Protein AF-A0A3D6E074-F1 (afdb_monomer)

Secondary structure (DSSP, 8-state):
------------HHHHHHHHHSPPPP-HHHHHHHHHHHHHHHHHHHHHHHHH--HHHHHHHHHHHHHHHHHHHHHHHHHHH-S--SS-HHHHHHHHHHHHHHH--

pLDDT: mean 86.63, std 15.62, range [41.06, 98.19]

Solvent-accessible surface area (backbone atoms only — not comparable to full-atom values): 6316 Å² total; per-residue (Å²): 143,80,87,85,84,80,79,82,76,78,75,56,68,66,56,63,50,45,64,73,72,46,75,80,76,79,59,61,67,60,53,50,50,51,50,48,52,49,32,54,49,37,52,51,37,47,51,52,23,72,76,66,68,41,66,71,40,49,54,48,33,54,52,43,50,59,46,50,56,50,50,47,54,50,51,53,48,53,57,74,70,46,92,74,68,100,57,62,65,66,59,53,50,49,51,53,51,54,46,48,51,68,65,74,108

Structure (mmCIF, N/CA/C/O backbone):
data_AF-A0A3D6E074-F1
#
_entry.id   AF-A0A3D6E074-F1
#
loop_
_atom_site.group_PDB
_atom_site.id
_atom_site.type_symbol
_atom_site.label_atom_id
_atom_site.label_alt_id
_atom_site.label_comp_id
_atom_site.label_asym_id
_atom_site.label_entity_id
_atom_site.label_seq_id
_atom_site.pdbx_PDB_ins_code
_atom_site.Cartn_x
_atom_site.Cartn_y
_atom_site.Cartn_z
_atom_site.occupancy
_atom_site.B_iso_or_equiv
_atom_site.auth_seq_id
_atom_site.auth_comp_id
_atom_site.auth_asym_id
_atom_site.auth_atom_id
_atom_site.pdbx_PDB_model_num
ATOM 1 N N . MET A 1 1 ? 30.487 -47.719 5.712 1.00 48.16 1 MET A N 1
ATOM 2 C CA . MET A 1 1 ? 30.609 -46.254 5.830 1.00 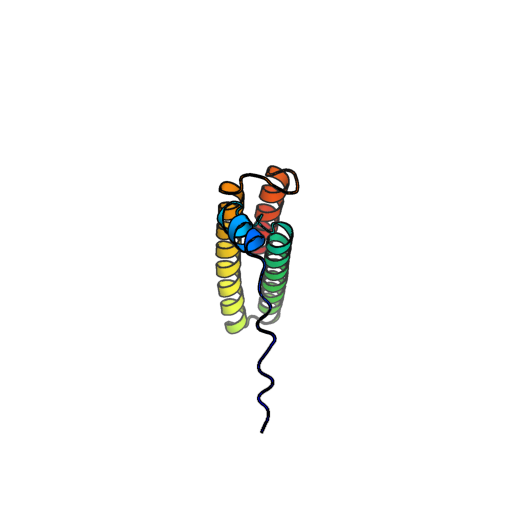48.16 1 MET A CA 1
ATOM 3 C C . MET A 1 1 ? 30.851 -45.751 4.426 1.00 48.16 1 MET A C 1
ATOM 5 O O . MET A 1 1 ? 31.966 -45.874 3.946 1.00 48.16 1 MET A O 1
ATOM 9 N N . GLU A 1 2 ? 29.794 -45.322 3.745 1.00 41.06 2 GLU A N 1
ATOM 10 C CA . GLU A 1 2 ? 29.875 -44.697 2.423 1.00 41.06 2 GLU A CA 1
ATOM 11 C C . GLU A 1 2 ? 29.073 -43.401 2.499 1.00 41.06 2 GLU A C 1
ATOM 13 O O . GLU A 1 2 ? 27.853 -43.408 2.672 1.00 41.06 2 GLU A O 1
ATOM 18 N N . ASP A 1 3 ? 29.806 -42.293 2.467 1.00 45.50 3 ASP A N 1
ATOM 19 C CA . ASP A 1 3 ? 29.292 -40.933 2.485 1.00 45.50 3 ASP A CA 1
ATOM 20 C C . ASP A 1 3 ? 28.670 -40.599 1.125 1.00 45.50 3 ASP A C 1
ATOM 22 O O . ASP A 1 3 ? 29.373 -40.347 0.148 1.00 45.50 3 ASP A O 1
ATOM 26 N N . ASN A 1 4 ? 27.338 -40.555 1.054 1.00 43.09 4 ASN A N 1
ATOM 27 C CA . ASN A 1 4 ? 26.624 -39.975 -0.083 1.00 43.09 4 ASN A CA 1
ATOM 28 C C . ASN A 1 4 ? 26.309 -38.498 0.197 1.00 43.09 4 ASN A C 1
ATOM 30 O O . ASN A 1 4 ? 25.170 -38.122 0.470 1.00 43.09 4 ASN A O 1
ATOM 34 N N . GLN A 1 5 ? 27.339 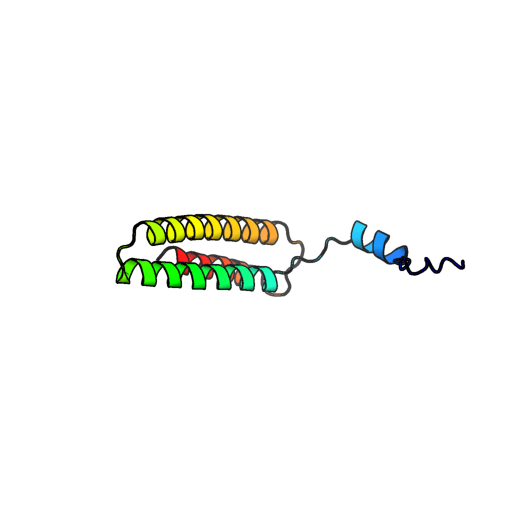-37.651 0.157 1.00 53.62 5 GLN A N 1
ATOM 35 C CA . GLN A 1 5 ? 27.165 -36.206 0.014 1.00 53.62 5 GLN A CA 1
ATOM 36 C C . GLN A 1 5 ? 27.326 -35.830 -1.458 1.00 53.62 5 GLN A C 1
ATOM 38 O O . GLN A 1 5 ? 28.414 -35.479 -1.911 1.00 53.62 5 GLN A O 1
ATOM 43 N N . SER A 1 6 ? 26.238 -35.879 -2.227 1.00 48.38 6 SER A N 1
ATOM 44 C CA . SER A 1 6 ? 26.201 -35.184 -3.513 1.00 48.38 6 SER A CA 1
ATOM 45 C C . SER A 1 6 ? 24.780 -34.854 -3.949 1.00 48.38 6 SER A C 1
ATOM 47 O O . SER A 1 6 ? 24.108 -35.675 -4.551 1.00 48.38 6 SER A O 1
ATOM 49 N N . THR A 1 7 ? 24.351 -33.622 -3.667 1.00 44.25 7 THR A N 1
ATOM 50 C CA . THR A 1 7 ? 23.513 -32.810 -4.571 1.00 44.25 7 THR A CA 1
ATOM 51 C C . THR A 1 7 ? 23.554 -31.346 -4.120 1.00 44.25 7 THR A C 1
ATOM 53 O O . THR A 1 7 ? 22.533 -30.715 -3.857 1.00 44.25 7 THR A O 1
ATOM 56 N N . ALA A 1 8 ? 24.751 -30.758 -4.040 1.00 47.06 8 ALA A N 1
ATOM 57 C CA . ALA A 1 8 ? 24.864 -29.308 -4.177 1.00 47.06 8 ALA A CA 1
ATOM 58 C C . ALA A 1 8 ? 24.710 -29.003 -5.672 1.00 47.06 8 ALA A C 1
ATOM 60 O O . ALA A 1 8 ? 25.678 -29.010 -6.429 1.00 47.06 8 ALA A O 1
ATOM 61 N N . ALA A 1 9 ? 23.455 -28.859 -6.105 1.00 53.81 9 ALA A N 1
ATOM 62 C CA . ALA A 1 9 ? 23.080 -28.608 -7.488 1.00 53.81 9 ALA A CA 1
ATOM 63 C C . ALA A 1 9 ? 23.914 -27.451 -8.063 1.00 53.81 9 ALA A C 1
ATOM 65 O O . ALA A 1 9 ? 23.819 -26.298 -7.632 1.00 53.81 9 ALA A O 1
ATOM 66 N N . ASN A 1 10 ? 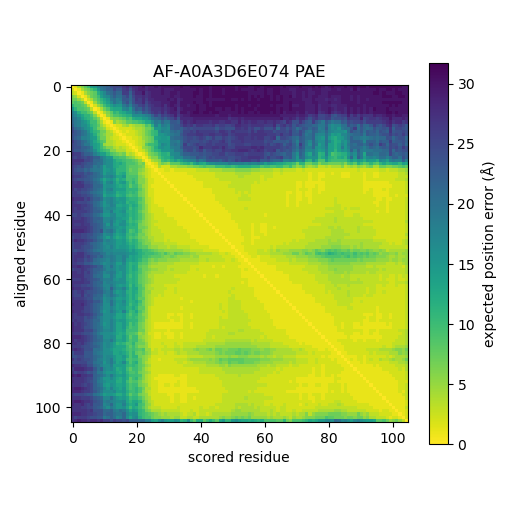24.763 -27.793 -9.028 1.00 60.81 10 ASN A N 1
ATOM 67 C CA . ASN A 1 10 ? 25.666 -26.888 -9.713 1.00 60.81 10 ASN A CA 1
ATOM 68 C C . ASN A 1 10 ? 24.832 -25.897 -10.543 1.00 60.81 10 ASN A C 1
ATOM 70 O O . ASN A 1 10 ? 24.452 -26.186 -11.677 1.00 60.81 10 ASN A O 1
ATOM 74 N N . LYS A 1 11 ? 24.460 -24.752 -9.951 1.00 62.41 11 LYS A N 1
ATOM 75 C CA . LYS A 1 11 ? 23.740 -23.691 -10.669 1.00 62.41 11 LYS A CA 1
ATOM 76 C C . LYS A 1 11 ? 24.606 -23.255 -11.863 1.00 62.41 11 LYS A C 1
ATOM 78 O O . LYS A 1 11 ? 25.735 -22.816 -11.634 1.00 62.41 11 LYS A O 1
ATOM 83 N N . PRO A 1 12 ? 24.112 -23.360 -13.109 1.00 79.56 12 PRO A N 1
ATOM 84 C CA . PRO A 1 12 ? 24.926 -23.144 -14.300 1.00 79.56 12 PRO A CA 1
ATOM 85 C C . PRO A 1 12 ? 25.511 -21.728 -14.313 1.00 79.56 12 PRO A C 1
ATOM 87 O O . PRO A 1 12 ? 24.818 -20.758 -14.006 1.00 79.56 12 PRO A O 1
ATOM 90 N N . ILE A 1 13 ? 26.790 -21.611 -14.686 1.00 78.88 13 ILE A N 1
ATOM 91 C CA . ILE A 1 13 ? 27.581 -20.364 -14.665 1.00 78.88 13 ILE A CA 1
ATOM 92 C C . ILE A 1 13 ? 26.863 -19.218 -15.395 1.00 78.88 13 ILE A C 1
ATOM 94 O O . ILE A 1 13 ? 26.872 -18.080 -14.927 1.00 78.88 13 ILE A O 1
ATOM 98 N N . PHE A 1 14 ? 26.167 -19.534 -16.490 1.00 78.06 14 PHE A N 1
ATOM 99 C CA . PHE A 1 14 ? 25.389 -18.573 -17.270 1.00 78.06 14 PHE A CA 1
ATOM 100 C C . PHE A 1 14 ? 24.293 -17.877 -16.448 1.00 78.06 14 PHE A C 1
ATOM 102 O O . PHE A 1 14 ? 24.094 -16.677 -16.592 1.00 78.06 14 PHE A O 1
ATOM 109 N N . ARG A 1 15 ? 23.632 -18.590 -15.525 1.00 72.19 15 ARG A N 1
ATOM 110 C CA . ARG A 1 15 ? 22.588 -18.019 -14.662 1.00 72.19 15 ARG A CA 1
ATOM 111 C C . ARG A 1 15 ? 23.154 -16.993 -13.681 1.00 72.19 15 ARG A C 1
ATOM 113 O O . ARG A 1 15 ? 22.563 -15.939 -13.510 1.00 72.19 15 ARG A O 1
ATOM 120 N N . ARG A 1 16 ? 24.330 -17.260 -13.102 1.00 74.31 16 ARG A N 1
ATOM 121 C CA . ARG A 1 16 ? 25.022 -16.313 -12.205 1.00 74.31 16 ARG A CA 1
ATOM 122 C C . ARG A 1 16 ? 25.503 -15.062 -12.938 1.00 74.31 16 ARG A C 1
ATOM 124 O O . ARG A 1 16 ? 25.587 -13.996 -12.339 1.00 74.31 16 ARG A O 1
ATOM 131 N N . LEU A 1 17 ? 25.861 -15.202 -14.216 1.00 75.56 17 LEU A N 1
ATOM 132 C CA . LEU A 1 17 ? 26.237 -14.070 -15.058 1.00 75.56 17 LEU A CA 1
ATOM 133 C C . LEU A 1 17 ? 25.000 -13.259 -15.470 1.00 75.56 17 LEU A C 1
ATOM 135 O O . LEU A 1 17 ? 25.031 -12.040 -15.381 1.00 75.56 17 LEU A O 1
ATOM 139 N N . TYR A 1 18 ? 23.902 -13.929 -15.829 1.00 71.56 18 TYR A N 1
ATOM 140 C CA . TYR A 1 18 ? 22.624 -13.297 -16.161 1.00 71.56 18 TYR A CA 1
ATOM 141 C C . TYR A 1 18 ? 22.031 -12.528 -14.972 1.00 71.56 18 TYR A C 1
ATOM 143 O O . TYR A 1 18 ? 21.738 -11.349 -15.113 1.00 71.56 18 TYR A O 1
ATOM 151 N N . GLU A 1 19 ? 21.959 -13.139 -13.783 1.00 67.31 19 GLU A N 1
ATOM 152 C CA . GLU A 1 19 ? 21.477 -12.501 -12.540 1.00 67.31 19 GLU A CA 1
ATOM 153 C C . GLU A 1 19 ? 22.351 -11.309 -12.096 1.00 67.31 19 GLU A C 1
ATOM 155 O O . GLU A 1 19 ? 21.901 -10.465 -11.328 1.00 67.31 19 GLU A O 1
ATOM 160 N N . ARG A 1 20 ? 23.601 -11.215 -12.574 1.00 68.12 20 ARG A N 1
ATOM 161 C CA . ARG A 1 20 ? 24.500 -10.085 -12.284 1.00 68.12 20 ARG A CA 1
ATOM 162 C C . ARG A 1 20 ? 24.409 -8.949 -13.307 1.00 68.12 20 ARG A C 1
ATOM 164 O O . ARG A 1 20 ? 24.901 -7.859 -13.035 1.00 68.12 20 ARG A O 1
ATOM 171 N N . VAL A 1 21 ? 23.831 -9.208 -14.478 1.00 67.19 21 VAL A N 1
ATOM 172 C CA . VAL A 1 21 ? 23.761 -8.253 -15.596 1.00 67.19 21 VAL A CA 1
ATOM 173 C C . VAL A 1 21 ? 22.332 -7.756 -15.824 1.00 67.19 21 VAL A C 1
ATOM 175 O O . VAL A 1 21 ? 22.151 -6.599 -16.189 1.00 67.19 21 VAL A O 1
ATOM 178 N N . PHE A 1 22 ? 21.323 -8.587 -15.562 1.00 61.66 22 PHE A N 1
ATOM 179 C CA . PHE A 1 22 ? 19.914 -8.215 -15.625 1.00 61.66 22 PHE A CA 1
ATOM 180 C C . PHE A 1 22 ? 19.337 -8.148 -14.208 1.00 61.66 22 PHE A C 1
ATOM 182 O O . PHE A 1 22 ? 19.282 -9.181 -13.536 1.00 61.66 22 PHE A O 1
ATOM 189 N N . PRO A 1 23 ? 18.906 -6.961 -13.743 1.00 58.84 23 PRO A N 1
ATOM 190 C CA . PRO A 1 23 ? 18.165 -6.838 -12.495 1.00 58.84 23 PRO A CA 1
ATOM 191 C C . PRO A 1 23 ? 16.937 -7.750 -12.529 1.00 58.84 23 PRO A C 1
ATOM 193 O O . PRO A 1 23 ? 16.294 -7.889 -13.573 1.00 58.84 23 PRO A O 1
ATOM 196 N N . THR A 1 24 ? 16.589 -8.364 -11.398 1.00 62.78 24 THR A N 1
ATOM 197 C CA . THR A 1 24 ? 15.306 -9.060 -11.267 1.00 62.78 24 THR A CA 1
ATOM 198 C C . THR A 1 24 ? 14.194 -8.054 -11.555 1.00 62.78 24 THR A C 1
ATOM 200 O O . THR A 1 24 ? 14.126 -7.014 -10.903 1.00 62.78 24 THR A O 1
ATOM 203 N N . VAL A 1 25 ? 13.352 -8.336 -12.552 1.00 72.56 25 VAL A N 1
ATOM 204 C CA . VAL A 1 25 ? 12.185 -7.499 -12.857 1.00 72.56 25 VAL A CA 1
ATOM 205 C C . VAL A 1 25 ? 11.327 -7.421 -11.597 1.00 72.56 25 VAL A C 1
ATOM 207 O O . VAL A 1 25 ? 11.017 -8.459 -11.011 1.00 72.56 25 VAL A O 1
ATOM 210 N N . ALA A 1 26 ? 10.994 -6.205 -11.164 1.00 84.75 26 ALA A N 1
ATOM 211 C CA . ALA A 1 26 ? 10.169 -5.998 -9.984 1.00 84.75 26 ALA A CA 1
ATOM 212 C C . ALA A 1 26 ? 8.815 -6.705 -10.141 1.00 84.75 26 ALA A C 1
ATOM 214 O O . ALA A 1 26 ? 8.156 -6.587 -11.179 1.00 84.75 26 ALA A O 1
ATOM 215 N N . ASP A 1 27 ? 8.402 -7.435 -9.105 1.00 92.50 27 ASP A N 1
ATOM 216 C CA . ASP A 1 27 ? 7.112 -8.120 -9.071 1.00 92.50 27 ASP A CA 1
ATOM 217 C C . ASP A 1 27 ? 6.008 -7.158 -8.622 1.00 92.50 27 ASP A C 1
ATOM 219 O O . ASP A 1 27 ? 5.536 -7.188 -7.486 1.00 92.50 27 ASP A O 1
ATOM 223 N N . PHE A 1 28 ? 5.602 -6.274 -9.533 1.00 94.62 28 PHE A N 1
ATOM 224 C CA . PHE A 1 28 ? 4.567 -5.280 -9.253 1.00 94.62 28 PHE A CA 1
ATOM 225 C C . PHE A 1 28 ? 3.230 -5.902 -8.843 1.00 94.62 28 PHE A C 1
ATOM 227 O O . PHE A 1 28 ? 2.529 -5.334 -8.011 1.00 94.62 28 PHE A O 1
ATOM 234 N N . PHE A 1 29 ? 2.865 -7.065 -9.389 1.00 95.75 29 PHE A N 1
ATOM 235 C CA . PHE A 1 29 ? 1.611 -7.723 -9.023 1.00 95.75 29 PHE A CA 1
ATOM 236 C C . PHE A 1 29 ? 1.678 -8.319 -7.619 1.00 95.75 29 PHE A C 1
ATOM 238 O O . PHE A 1 29 ? 0.720 -8.171 -6.863 1.00 95.75 29 PHE A O 1
ATOM 245 N N . GLY A 1 30 ? 2.809 -8.926 -7.247 1.00 95.88 30 GLY A N 1
ATOM 246 C CA . GLY A 1 30 ? 3.059 -9.361 -5.875 1.00 95.88 30 GLY A CA 1
ATOM 247 C C . GLY A 1 30 ? 3.010 -8.196 -4.885 1.00 95.88 30 GLY A C 1
ATOM 248 O O . GLY A 1 30 ? 2.309 -8.276 -3.880 1.00 95.88 30 GLY A O 1
ATOM 249 N N . MET A 1 31 ? 3.661 -7.077 -5.213 1.00 96.06 31 MET A N 1
ATOM 250 C CA . MET A 1 31 ? 3.658 -5.863 -4.386 1.00 96.06 31 MET A CA 1
ATOM 251 C C . MET A 1 31 ? 2.250 -5.272 -4.206 1.00 96.06 31 MET A C 1
ATOM 253 O O . MET A 1 31 ? 1.872 -4.889 -3.099 1.00 96.06 31 MET A O 1
ATOM 257 N N . LEU A 1 32 ? 1.451 -5.218 -5.278 1.00 96.94 32 LEU A N 1
ATOM 258 C CA . LEU A 1 32 ? 0.059 -4.760 -5.218 1.00 96.94 32 LEU A CA 1
ATOM 259 C C . LEU A 1 32 ? -0.826 -5.722 -4.414 1.00 96.94 32 LEU A C 1
ATOM 261 O O . LEU A 1 32 ? -1.703 -5.272 -3.676 1.00 96.94 32 LEU A O 1
ATOM 265 N N . ALA A 1 33 ? -0.601 -7.033 -4.522 1.00 97.75 33 ALA A N 1
ATOM 266 C CA . ALA A 1 33 ? -1.323 -8.032 -3.737 1.00 97.75 33 ALA A CA 1
ATOM 267 C C . ALA A 1 33 ? -1.000 -7.926 -2.236 1.00 97.75 33 ALA A C 1
ATOM 269 O O . ALA A 1 33 ? -1.905 -8.020 -1.402 1.00 97.75 33 ALA A O 1
ATOM 270 N N . GLU A 1 34 ? 0.264 -7.678 -1.887 1.00 97.31 34 GLU A N 1
ATOM 271 C CA . GLU A 1 34 ? 0.688 -7.436 -0.506 1.00 97.31 34 GLU A CA 1
ATOM 272 C C . GLU A 1 34 ? 0.041 -6.165 0.059 1.00 97.31 34 GLU A C 1
ATOM 274 O O . GLU A 1 34 ? -0.600 -6.222 1.110 1.00 97.31 34 GLU A O 1
ATOM 279 N N . GLN A 1 35 ? 0.104 -5.048 -0.676 1.00 96.94 35 GLN A N 1
ATOM 280 C CA . GLN A 1 35 ? -0.528 -3.790 -0.265 1.00 96.94 35 GLN A CA 1
ATOM 281 C C . GLN A 1 35 ? -2.056 -3.932 -0.139 1.00 96.94 35 GLN A C 1
ATOM 283 O O . GLN A 1 35 ? -2.643 -3.417 0.808 1.00 96.94 35 GLN A O 1
ATOM 288 N N . SER A 1 36 ? -2.703 -4.689 -1.033 1.00 97.25 36 SER A N 1
ATOM 289 C CA . SER A 1 36 ? -4.145 -4.980 -0.951 1.00 97.25 36 SER A CA 1
ATOM 290 C C . SER A 1 36 ? -4.504 -5.791 0.294 1.00 97.25 36 SER A C 1
ATOM 292 O O . SER A 1 36 ? -5.520 -5.534 0.937 1.00 97.25 36 SER A O 1
ATOM 294 N N . THR A 1 37 ? -3.665 -6.768 0.648 1.00 97.25 37 THR A N 1
ATOM 295 C CA . THR A 1 37 ? -3.852 -7.587 1.853 1.00 97.25 37 THR A CA 1
ATOM 296 C C . THR A 1 37 ? -3.711 -6.736 3.110 1.00 97.25 37 THR A C 1
ATOM 298 O O . THR A 1 37 ? -4.524 -6.856 4.024 1.00 97.25 37 THR A O 1
ATOM 301 N N . ASN A 1 38 ? -2.715 -5.848 3.143 1.00 95.94 38 ASN A N 1
ATOM 302 C CA . ASN A 1 38 ? -2.537 -4.918 4.250 1.00 95.94 38 ASN A CA 1
ATOM 303 C C . ASN A 1 38 ? -3.717 -3.944 4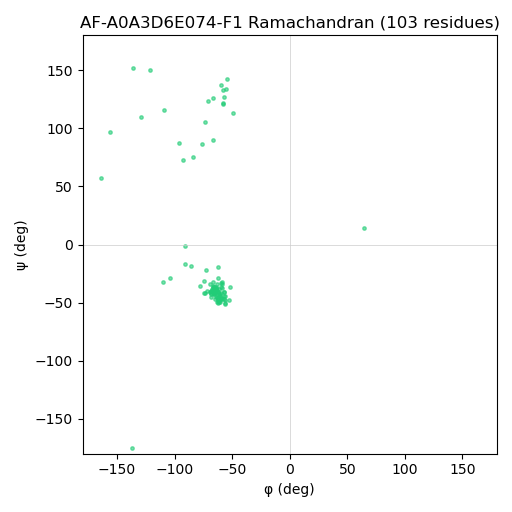.367 1.00 95.94 38 ASN A C 1
ATOM 305 O O . ASN A 1 38 ? -4.256 -3.813 5.457 1.00 95.94 38 ASN A O 1
ATOM 309 N N . ALA A 1 39 ? -4.190 -3.358 3.262 1.00 95.44 39 ALA A N 1
ATOM 310 C CA . ALA A 1 39 ? -5.365 -2.487 3.278 1.00 95.44 39 ALA A CA 1
ATOM 311 C C . ALA A 1 39 ? -6.606 -3.197 3.851 1.00 95.44 39 ALA A C 1
ATOM 313 O O . ALA A 1 39 ? -7.291 -2.648 4.711 1.00 95.44 39 ALA A O 1
ATOM 314 N N . ALA A 1 40 ? -6.859 -4.445 3.439 1.00 96.31 40 ALA A N 1
ATOM 315 C CA . ALA A 1 40 ? -7.973 -5.235 3.959 1.00 96.31 40 ALA A CA 1
ATOM 316 C C . ALA A 1 40 ? -7.864 -5.504 5.472 1.00 96.31 40 ALA A C 1
ATOM 318 O O . ALA A 1 40 ? -8.872 -5.424 6.178 1.00 96.31 40 ALA A O 1
ATOM 319 N N . GLU A 1 41 ? -6.664 -5.801 5.979 1.00 95.50 41 GLU A N 1
ATOM 320 C CA . GLU A 1 41 ? -6.442 -6.012 7.415 1.00 95.50 41 GLU A CA 1
ATOM 321 C C . GLU A 1 41 ? -6.602 -4.711 8.212 1.00 95.50 41 GLU A C 1
ATOM 323 O O . GLU A 1 41 ? -7.292 -4.716 9.234 1.00 95.50 41 GLU A O 1
ATOM 328 N N . THR A 1 42 ? -6.080 -3.585 7.715 1.00 93.75 42 THR A N 1
ATOM 329 C CA . THR A 1 42 ? -6.254 -2.281 8.365 1.00 93.75 42 THR A CA 1
ATOM 330 C C . THR A 1 42 ? -7.732 -1.916 8.478 1.00 93.75 42 THR A C 1
ATOM 332 O O . THR A 1 42 ? -8.198 -1.554 9.560 1.00 93.75 42 THR A O 1
ATOM 335 N N . THR A 1 43 ? -8.512 -2.082 7.401 1.00 93.94 43 THR A N 1
ATOM 336 C CA . THR A 1 43 ? -9.963 -1.842 7.435 1.00 93.94 43 THR A CA 1
ATOM 337 C C . THR A 1 43 ? -10.671 -2.804 8.393 1.00 93.94 43 THR A C 1
ATOM 339 O O . THR A 1 43 ? -11.565 -2.386 9.130 1.00 93.94 43 THR A O 1
ATOM 342 N N . ARG A 1 44 ? -10.267 -4.082 8.447 1.00 95.62 44 ARG A N 1
ATOM 343 C CA . ARG A 1 44 ? -10.822 -5.058 9.401 1.00 95.62 44 ARG A CA 1
ATOM 344 C C . ARG A 1 44 ? -10.581 -4.627 10.851 1.00 95.62 44 ARG A C 1
ATOM 346 O O . ARG A 1 44 ? -11.501 -4.695 11.664 1.00 95.62 44 ARG A O 1
ATOM 353 N N . LEU A 1 45 ? -9.370 -4.171 11.170 1.00 95.12 45 LEU A N 1
ATOM 354 C CA . LEU A 1 45 ? -9.016 -3.658 12.496 1.00 95.12 45 LEU A CA 1
ATOM 355 C C . LEU A 1 45 ? -9.761 -2.367 12.834 1.00 95.12 45 LEU A C 1
ATOM 357 O O . LEU A 1 45 ? -10.151 -2.176 13.983 1.00 95.12 45 LEU A O 1
ATOM 361 N N . LEU A 1 46 ? -9.985 -1.498 11.848 1.00 93.75 46 LEU A N 1
ATOM 362 C CA . LEU A 1 46 ? -10.760 -0.277 12.039 1.00 93.75 46 LEU A CA 1
ATOM 363 C C . LEU A 1 46 ? -12.211 -0.596 12.418 1.00 93.75 46 LEU A C 1
ATOM 365 O O . LEU A 1 46 ? -12.729 -0.019 13.373 1.00 93.75 46 LEU A O 1
ATOM 369 N N . VAL A 1 47 ? -12.843 -1.552 11.730 1.00 95.00 47 VAL A N 1
ATOM 370 C CA . VAL A 1 47 ? -14.191 -2.033 12.079 1.00 95.00 47 VAL A CA 1
ATOM 371 C C . VAL A 1 47 ? -14.206 -2.626 13.488 1.00 95.00 47 VAL A C 1
ATOM 373 O O . VAL A 1 47 ? -15.037 -2.238 14.305 1.00 95.00 47 VAL A O 1
ATOM 376 N N . GLU A 1 48 ? -13.246 -3.496 13.812 1.00 96.12 48 GLU A N 1
ATOM 377 C CA . GLU A 1 48 ? -13.112 -4.089 15.150 1.00 96.12 48 GLU A CA 1
ATOM 378 C C . GLU A 1 48 ? -12.962 -3.009 16.238 1.00 96.12 48 GLU A C 1
ATOM 380 O O . GLU A 1 48 ? -13.580 -3.090 17.302 1.00 96.12 48 GLU A O 1
ATOM 385 N N . PHE A 1 49 ? -12.189 -1.954 15.968 1.00 95.12 49 PHE A N 1
ATOM 386 C CA . PHE A 1 49 ? -12.043 -0.824 16.880 1.00 95.12 49 PHE A CA 1
ATOM 387 C C . PHE A 1 49 ? -13.350 -0.039 17.038 1.00 95.12 49 PHE A C 1
ATOM 389 O O . PHE A 1 49 ? -13.712 0.307 18.161 1.00 95.12 49 PHE A O 1
ATOM 396 N N . MET A 1 50 ? -14.079 0.216 1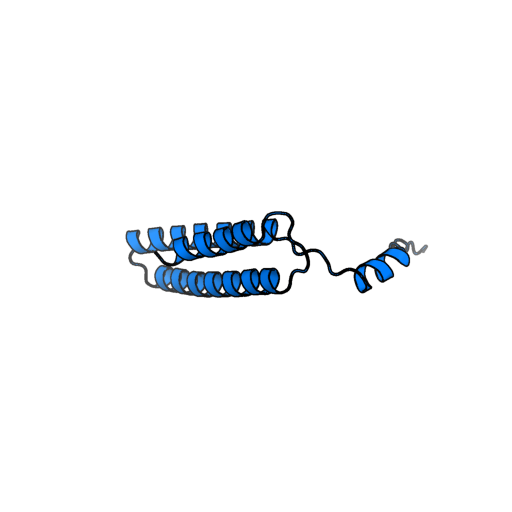5.949 1.00 94.00 50 MET A N 1
ATOM 397 C CA . MET A 1 50 ? -15.371 0.911 15.990 1.00 94.00 50 MET A CA 1
ATOM 398 C C . MET A 1 50 ? -16.437 0.128 16.771 1.00 94.00 50 MET A C 1
ATOM 400 O O . MET A 1 50 ? -17.274 0.737 17.435 1.00 94.00 50 MET A O 1
ATOM 404 N N . GLU A 1 51 ? -16.403 -1.204 16.718 1.00 96.56 51 GLU A N 1
ATOM 405 C CA . GLU A 1 51 ? -17.344 -2.074 17.432 1.00 96.56 51 GLU A CA 1
ATOM 406 C C . GLU A 1 51 ? -17.013 -2.223 18.924 1.00 96.56 51 GLU A C 1
ATOM 408 O O . GLU A 1 51 ? -17.919 -2.320 19.754 1.00 96.56 51 GLU A O 1
ATOM 413 N N . THR A 1 52 ? -15.725 -2.256 19.278 1.00 96.06 52 THR A N 1
ATOM 414 C CA . THR A 1 52 ? -15.272 -2.591 20.641 1.00 96.06 52 THR A CA 1
ATOM 415 C C . THR A 1 52 ? -14.826 -1.386 21.466 1.00 96.06 52 THR A C 1
ATOM 417 O O . THR A 1 52 ? -14.908 -1.419 22.694 1.00 96.06 52 THR A O 1
ATOM 420 N N . GLY A 1 53 ? -14.321 -0.334 20.818 1.00 93.44 53 GLY A N 1
ATOM 421 C CA . GLY A 1 53 ? -13.637 0.784 21.467 1.00 93.44 53 GLY A CA 1
ATOM 422 C C . GLY A 1 53 ? -12.319 0.404 22.155 1.00 93.44 53 GLY A C 1
ATOM 423 O O . GLY A 1 53 ? -11.811 1.186 22.960 1.00 93.44 53 GLY A O 1
ATOM 424 N N . ASP A 1 54 ? -11.762 -0.783 21.886 1.00 96.12 54 ASP A N 1
ATOM 425 C CA . ASP A 1 54 ? -10.567 -1.275 22.572 1.00 96.12 54 ASP A CA 1
ATOM 426 C C . ASP A 1 54 ? -9.306 -0.500 22.148 1.00 96.12 54 ASP A C 1
ATOM 428 O O . ASP A 1 54 ? -8.915 -0.443 20.978 1.00 96.12 54 ASP A O 1
ATOM 432 N N . VAL A 1 55 ? -8.619 0.069 23.138 1.00 94.19 55 VAL A N 1
ATOM 433 C CA . VAL A 1 55 ? -7.362 0.804 22.963 1.00 94.19 55 VAL A CA 1
ATOM 434 C C . VAL A 1 55 ? -6.268 -0.080 22.356 1.00 94.19 55 VAL A C 1
ATOM 436 O O . VAL A 1 55 ? -5.449 0.413 21.580 1.00 94.19 55 VAL A O 1
ATOM 439 N N . ALA A 1 56 ? -6.24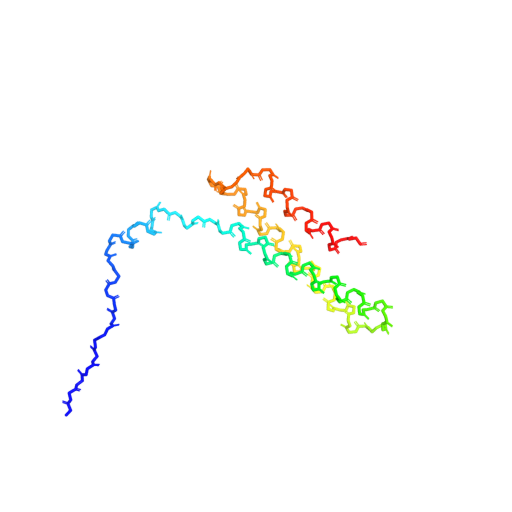8 -1.379 22.662 1.00 95.44 56 ALA A N 1
ATOM 440 C CA . ALA A 1 56 ? -5.286 -2.304 22.071 1.00 95.44 56 ALA A CA 1
ATOM 441 C C . ALA A 1 56 ? -5.504 -2.458 20.555 1.00 95.44 56 ALA A C 1
ATOM 443 O O . ALA A 1 56 ? -4.535 -2.519 19.796 1.00 95.44 56 ALA A O 1
ATOM 444 N N . VAL A 1 57 ? -6.760 -2.452 20.096 1.00 94.31 57 VAL A N 1
ATOM 445 C CA . VAL A 1 57 ? -7.092 -2.496 18.664 1.00 94.31 57 VAL A CA 1
ATOM 446 C C . VAL A 1 57 ? -6.702 -1.179 17.989 1.00 94.31 57 VAL A C 1
ATOM 448 O O . VAL A 1 57 ? -6.076 -1.208 16.934 1.00 94.31 57 VAL A O 1
ATOM 451 N N . SER A 1 58 ? -6.929 -0.031 18.636 1.00 92.62 58 SER A N 1
ATOM 452 C CA . SER A 1 58 ? -6.467 1.275 18.131 1.00 92.62 58 SER A CA 1
ATOM 453 C C . SER A 1 58 ? -4.949 1.329 17.904 1.00 92.62 58 SER A C 1
ATOM 455 O O . SER A 1 58 ? -4.484 1.853 16.890 1.00 92.62 58 SER A O 1
ATOM 457 N N . GLN A 1 59 ? -4.157 0.750 18.811 1.00 95.00 59 GLN A N 1
ATOM 458 C CA . GLN A 1 59 ? -2.701 0.676 18.642 1.00 95.00 59 GLN A CA 1
ATOM 459 C C . GLN A 1 59 ? -2.299 -0.180 17.437 1.00 95.00 59 GLN A C 1
ATOM 461 O O . GLN A 1 59 ? -1.342 0.163 16.743 1.00 95.00 59 GLN A O 1
ATOM 466 N N . ARG A 1 60 ? -3.037 -1.266 17.169 1.00 95.06 60 ARG A N 1
ATOM 467 C CA . ARG A 1 60 ? -2.821 -2.119 15.991 1.00 95.06 60 ARG A CA 1
ATOM 468 C C . ARG A 1 60 ? -3.177 -1.390 14.700 1.00 95.06 60 ARG A C 1
ATOM 470 O O . ARG A 1 60 ? -2.358 -1.400 13.794 1.00 95.06 60 ARG A O 1
ATOM 477 N N . VAL A 1 61 ? -4.314 -0.687 14.653 1.00 93.75 61 VAL A N 1
ATOM 478 C CA . VAL A 1 61 ? -4.704 0.151 13.500 1.00 93.75 61 VAL A CA 1
ATOM 479 C C . VAL A 1 61 ? -3.586 1.134 13.148 1.00 93.75 61 VAL A C 1
ATOM 481 O O . VAL A 1 61 ? -3.163 1.207 12.002 1.00 93.75 61 VAL A O 1
ATOM 484 N N . ARG A 1 62 ? -3.035 1.831 14.147 1.00 92.75 62 ARG A N 1
ATOM 485 C CA . ARG A 1 62 ? -1.953 2.803 13.936 1.00 92.75 62 ARG A CA 1
ATOM 486 C C . ARG A 1 62 ? -0.642 2.159 13.469 1.00 92.75 62 ARG A C 1
ATOM 488 O O . ARG A 1 62 ? 0.118 2.755 12.709 1.00 92.75 62 ARG A O 1
ATOM 495 N N . ALA A 1 63 ? -0.336 0.957 13.955 1.00 94.38 63 ALA A N 1
ATOM 496 C CA . ALA A 1 63 ? 0.835 0.212 13.501 1.00 94.38 63 ALA A CA 1
ATOM 497 C C . ALA A 1 63 ? 0.690 -0.220 12.033 1.00 94.38 63 ALA A C 1
ATOM 499 O O . ALA A 1 63 ? 1.655 -0.102 11.270 1.00 94.38 63 ALA A O 1
ATOM 500 N N . ASP A 1 64 ? -0.510 -0.657 11.651 1.00 93.62 64 ASP A N 1
ATOM 501 C CA . ASP A 1 64 ? -0.854 -1.055 10.289 1.00 93.62 64 ASP A CA 1
ATOM 502 C C . ASP A 1 64 ? -0.871 0.140 9.327 1.00 93.62 64 ASP A C 1
ATOM 504 O O . ASP A 1 64 ? -0.310 0.034 8.241 1.00 93.62 64 ASP A O 1
ATOM 508 N N . GLU A 1 65 ? -1.380 1.304 9.741 1.00 92.00 65 GLU A N 1
ATOM 509 C CA . GLU A 1 65 ? -1.296 2.569 8.988 1.00 92.00 65 GLU A CA 1
ATOM 510 C C . GLU A 1 65 ? 0.165 2.928 8.670 1.00 92.00 65 GLU A C 1
ATOM 512 O O . GLU A 1 65 ? 0.547 3.123 7.516 1.00 92.00 65 GLU A O 1
ATOM 517 N N . HIS A 1 66 ? 1.043 2.902 9.678 1.00 94.00 66 HIS A N 1
ATOM 518 C CA . HIS A 1 66 ? 2.470 3.138 9.459 1.00 94.00 66 HIS A CA 1
ATOM 519 C C . HIS A 1 66 ? 3.119 2.091 8.547 1.00 94.00 66 HIS A C 1
ATOM 521 O O . HIS A 1 66 ? 4.136 2.371 7.906 1.00 94.00 66 HIS A O 1
ATOM 527 N N . GLN A 1 67 ? 2.607 0.862 8.535 1.00 94.44 67 GLN A N 1
ATOM 528 C CA . GLN A 1 67 ? 3.076 -0.171 7.625 1.00 94.44 67 GLN A CA 1
ATOM 529 C C . GLN A 1 67 ? 2.598 0.081 6.192 1.00 94.44 67 GLN A C 1
ATOM 531 O O . GLN A 1 67 ? 3.423 -0.029 5.283 1.00 94.44 67 GLN A O 1
ATOM 536 N N . ALA A 1 68 ? 1.344 0.492 6.003 1.00 93.44 68 ALA A N 1
ATOM 537 C CA . ALA A 1 68 ? 0.784 0.878 4.712 1.00 93.44 68 ALA A CA 1
ATOM 538 C C . ALA A 1 68 ? 1.591 2.018 4.069 1.00 93.44 68 ALA A C 1
ATOM 540 O O . ALA A 1 68 ? 2.036 1.887 2.927 1.00 93.44 68 ALA A O 1
ATOM 541 N N . ASP A 1 69 ? 1.909 3.065 4.837 1.00 94.62 69 ASP A N 1
ATOM 542 C CA . ASP A 1 69 ? 2.747 4.187 4.391 1.00 94.62 69 ASP A CA 1
ATOM 543 C C . ASP A 1 69 ? 4.124 3.727 3.886 1.00 94.62 69 ASP A C 1
ATOM 545 O O . ASP A 1 69 ? 4.612 4.158 2.834 1.00 94.62 69 ASP A O 1
ATOM 549 N N . ARG A 1 70 ? 4.770 2.814 4.627 1.00 95.88 70 ARG A N 1
ATOM 550 C CA . ARG A 1 70 ? 6.069 2.248 4.229 1.00 95.88 70 ARG A CA 1
ATOM 551 C C . ARG A 1 70 ? 5.951 1.412 2.959 1.00 95.88 70 ARG A C 1
ATOM 553 O O . ARG A 1 70 ? 6.824 1.519 2.097 1.00 95.88 70 ARG A O 1
ATOM 560 N N . MET A 1 71 ? 4.898 0.601 2.832 1.00 95.69 71 MET A N 1
ATOM 561 C CA . MET A 1 71 ? 4.646 -0.190 1.624 1.00 95.69 71 MET A CA 1
ATOM 562 C C . MET A 1 71 ? 4.431 0.712 0.412 1.00 95.69 71 MET A C 1
ATOM 564 O O . MET A 1 71 ? 5.072 0.502 -0.613 1.00 95.69 71 MET A O 1
ATOM 568 N N . LYS A 1 72 ? 3.610 1.759 0.534 1.00 96.56 72 LYS A N 1
ATOM 569 C CA . LYS A 1 72 ? 3.409 2.758 -0.521 1.00 96.56 72 LYS A CA 1
ATOM 570 C C . LYS A 1 72 ? 4.724 3.402 -0.943 1.00 96.56 72 LYS A C 1
ATOM 572 O O . LYS A 1 72 ? 5.030 3.429 -2.133 1.00 96.56 72 LYS A O 1
ATOM 577 N N . ALA A 1 73 ? 5.516 3.896 0.010 1.00 97.44 73 ALA A N 1
ATOM 578 C CA . ALA A 1 73 ? 6.793 4.541 -0.291 1.00 97.44 73 ALA A CA 1
ATOM 579 C C . ALA A 1 73 ? 7.760 3.580 -1.002 1.00 97.44 73 ALA A C 1
ATOM 581 O O . ALA A 1 73 ? 8.388 3.954 -1.993 1.00 97.44 73 ALA A O 1
ATOM 582 N N . SER A 1 74 ? 7.826 2.328 -0.539 1.00 96.31 74 SER A N 1
ATOM 583 C CA . SER A 1 74 ? 8.602 1.258 -1.171 1.00 96.31 74 SER A CA 1
ATOM 584 C C . SER A 1 74 ? 8.122 0.982 -2.599 1.00 96.31 74 SER A C 1
ATOM 586 O O . SER A 1 74 ? 8.921 0.988 -3.535 1.00 96.31 74 SER A O 1
ATOM 588 N N . ASN A 1 75 ? 6.813 0.811 -2.794 1.00 96.94 75 ASN A N 1
ATOM 589 C CA . ASN A 1 75 ? 6.217 0.503 -4.090 1.00 96.94 75 ASN A CA 1
ATOM 590 C C . ASN A 1 75 ? 6.426 1.634 -5.105 1.00 96.94 75 ASN A C 1
ATOM 592 O O . ASN A 1 75 ? 6.788 1.369 -6.252 1.00 96.94 75 ASN A O 1
ATOM 596 N N . LEU A 1 76 ? 6.266 2.890 -4.679 1.00 97.75 76 LEU A N 1
ATOM 597 C CA . LEU A 1 76 ? 6.545 4.062 -5.510 1.00 97.75 76 LEU A CA 1
ATOM 598 C C . LEU A 1 76 ? 8.033 4.190 -5.847 1.00 97.75 76 LEU A C 1
ATOM 600 O O . LEU A 1 76 ? 8.361 4.533 -6.980 1.00 97.75 76 LEU A O 1
ATOM 604 N N . GLY A 1 77 ? 8.927 3.881 -4.903 1.00 96.81 77 GLY A N 1
ATOM 605 C CA . GLY A 1 77 ? 10.372 3.865 -5.141 1.00 96.81 77 GLY A CA 1
ATOM 606 C C . GLY A 1 77 ? 10.764 2.832 -6.197 1.00 96.81 77 GLY A C 1
ATOM 607 O O . GLY A 1 77 ? 11.405 3.169 -7.191 1.00 96.81 77 GLY A O 1
ATOM 608 N N . VAL A 1 78 ? 10.285 1.596 -6.045 1.00 95.25 78 VAL A N 1
ATOM 609 C CA . VAL A 1 78 ? 10.503 0.520 -7.023 1.00 95.25 78 VAL A CA 1
ATOM 610 C C . VAL A 1 78 ? 9.926 0.887 -8.389 1.00 95.25 78 VAL A C 1
ATOM 612 O O . VAL A 1 78 ? 10.576 0.662 -9.408 1.00 95.25 78 VAL A O 1
ATOM 615 N N . LEU A 1 79 ? 8.732 1.489 -8.433 1.00 96.06 79 LEU A N 1
ATOM 616 C CA . LEU A 1 79 ? 8.158 1.974 -9.682 1.00 96.06 79 LEU A CA 1
ATOM 617 C C . LEU A 1 79 ? 9.055 3.041 -10.314 1.00 96.06 79 LEU A C 1
ATOM 619 O O . LEU A 1 79 ? 9.385 2.914 -11.489 1.00 96.06 79 LEU A O 1
ATOM 623 N N . ALA A 1 80 ? 9.486 4.054 -9.560 1.00 94.75 80 ALA A N 1
ATOM 624 C CA . ALA A 1 80 ? 10.322 5.146 -10.058 1.00 94.75 80 ALA A CA 1
ATOM 625 C C . ALA A 1 80 ? 11.666 4.664 -10.632 1.00 94.75 80 ALA A C 1
ATOM 627 O O . ALA A 1 80 ? 12.127 5.199 -11.639 1.00 94.75 80 ALA A O 1
ATOM 628 N N . GLU A 1 81 ? 12.265 3.634 -10.032 1.00 92.56 81 GLU A N 1
ATOM 629 C CA . GLU A 1 81 ? 13.548 3.063 -10.461 1.00 92.56 81 GLU A CA 1
ATOM 630 C C . GLU A 1 81 ? 13.414 2.008 -11.572 1.00 92.56 81 GLU A C 1
ATOM 632 O O . GLU A 1 81 ? 14.389 1.699 -12.264 1.00 92.56 81 GLU A O 1
ATOM 637 N N . ALA A 1 82 ? 12.221 1.443 -11.775 1.00 91.44 82 ALA A N 1
ATOM 638 C CA . ALA A 1 82 ? 12.022 0.378 -12.747 1.00 91.44 82 ALA A CA 1
ATOM 639 C C . ALA A 1 82 ? 12.226 0.868 -14.184 1.00 91.44 82 ALA A C 1
ATOM 641 O O . ALA A 1 82 ? 11.547 1.780 -14.656 1.00 91.44 82 ALA A O 1
ATOM 642 N N . PHE A 1 83 ? 13.106 0.187 -14.921 1.00 89.44 83 PHE A N 1
ATOM 643 C CA . PHE A 1 83 ? 13.344 0.462 -16.340 1.00 89.44 83 PHE A CA 1
ATOM 644 C C . PHE A 1 83 ? 12.129 0.117 -17.218 1.00 89.44 83 PHE A C 1
ATOM 646 O O . PHE A 1 83 ? 11.793 0.846 -18.147 1.00 89.44 83 PHE A O 1
ATOM 653 N N . SER A 1 84 ? 11.445 -0.981 -16.900 1.00 90.19 84 SER A N 1
ATOM 654 C CA . SER A 1 84 ? 10.257 -1.464 -17.605 1.00 90.19 84 SER A CA 1
ATOM 655 C C . SER A 1 84 ? 9.189 -1.907 -16.614 1.00 90.19 84 SER A C 1
ATOM 657 O O . SER A 1 84 ? 9.513 -2.388 -15.528 1.00 90.19 84 SER A O 1
ATOM 659 N N . THR A 1 85 ? 7.928 -1.822 -17.022 1.00 93.56 85 THR A N 1
ATOM 660 C CA . THR A 1 85 ? 6.767 -2.272 -16.248 1.00 93.56 85 THR A CA 1
ATOM 661 C C . THR A 1 85 ? 5.976 -3.328 -17.032 1.00 93.56 85 THR A C 1
ATOM 663 O O . THR A 1 85 ? 6.004 -3.315 -18.264 1.00 93.56 85 THR A O 1
ATOM 666 N N . PRO A 1 86 ? 5.291 -4.271 -16.354 1.00 91.81 86 PRO A N 1
ATOM 667 C CA . PRO A 1 86 ? 4.517 -5.326 -17.019 1.00 91.81 86 PRO A CA 1
ATOM 668 C C . PRO A 1 86 ? 3.218 -4.813 -17.663 1.00 91.81 86 PRO A C 1
ATOM 670 O O . PRO A 1 86 ? 2.686 -5.455 -18.564 1.00 91.81 86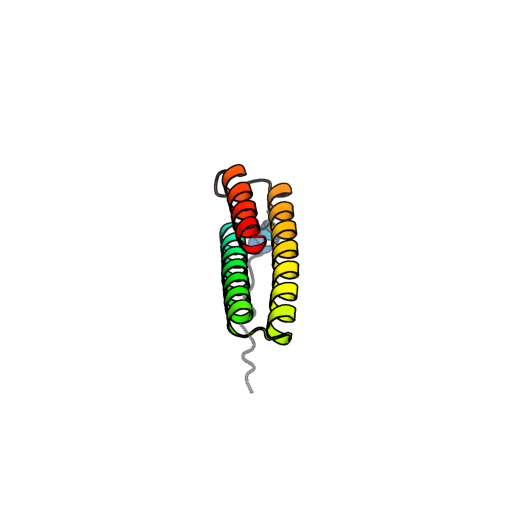 PRO A O 1
ATOM 673 N N . ILE A 1 87 ? 2.717 -3.670 -17.194 1.00 94.44 87 ILE A N 1
ATOM 674 C CA . ILE A 1 87 ? 1.565 -2.929 -17.721 1.00 94.44 87 ILE A CA 1
ATOM 675 C C . ILE A 1 87 ? 1.908 -1.435 -17.749 1.00 94.44 87 ILE A C 1
ATOM 677 O O . ILE A 1 87 ? 3.046 -1.058 -17.443 1.00 94.44 87 ILE A O 1
ATOM 681 N N . ASP A 1 88 ? 0.948 -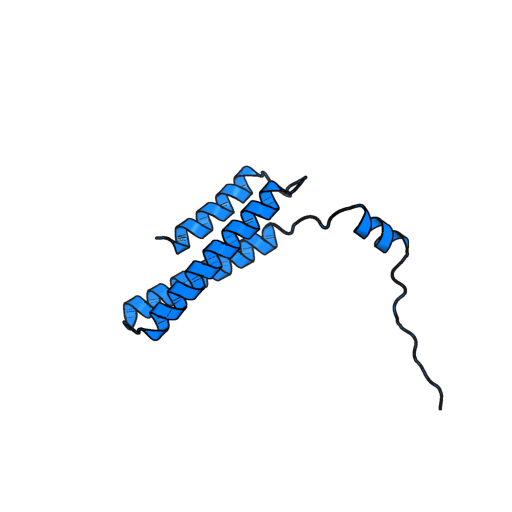0.585 -18.112 1.00 96.81 88 ASP A N 1
ATOM 682 C CA . ASP A 1 88 ? 1.139 0.861 -18.087 1.00 96.81 88 ASP A CA 1
ATOM 683 C C . ASP A 1 88 ? 1.590 1.342 -16.694 1.00 96.81 88 ASP A C 1
ATOM 685 O O . ASP A 1 88 ? 1.084 0.918 -15.652 1.00 96.81 88 ASP A O 1
ATOM 689 N N . ARG A 1 89 ? 2.609 2.202 -16.679 1.00 96.56 89 ARG A N 1
ATOM 690 C CA . ARG A 1 89 ? 3.228 2.706 -15.450 1.00 96.56 89 ARG A CA 1
ATOM 691 C C . ARG A 1 89 ? 2.251 3.539 -14.623 1.00 96.56 89 ARG A C 1
ATOM 693 O O . ARG A 1 89 ? 2.295 3.464 -13.396 1.00 96.56 89 ARG A O 1
ATOM 700 N N . GLU A 1 90 ? 1.404 4.323 -15.282 1.00 97.75 90 GLU A N 1
ATOM 701 C CA . GLU A 1 90 ? 0.402 5.155 -14.622 1.00 97.75 90 GLU A CA 1
ATOM 702 C C . GLU A 1 90 ? -0.687 4.290 -13.984 1.00 97.75 90 GLU A C 1
ATOM 704 O O . GLU A 1 90 ? -1.161 4.613 -12.897 1.00 97.75 90 GLU A O 1
ATOM 709 N N . ASP A 1 91 ? -1.031 3.150 -14.588 1.00 98.06 91 ASP A N 1
ATOM 710 C CA . ASP A 1 91 ? -1.981 2.204 -13.993 1.00 98.06 91 ASP A CA 1
ATOM 711 C C . ASP A 1 91 ? -1.435 1.594 -12.694 1.00 98.06 91 ASP A C 1
ATOM 713 O O . ASP A 1 91 ? -2.161 1.498 -11.702 1.00 98.06 91 ASP A O 1
ATOM 717 N N . ILE A 1 92 ? -0.144 1.242 -12.654 1.00 97.44 92 ILE A N 1
ATOM 718 C CA . ILE A 1 92 ? 0.510 0.759 -11.424 1.00 97.44 92 ILE A CA 1
ATOM 719 C C . ILE A 1 92 ? 0.542 1.866 -10.370 1.00 97.44 92 ILE A C 1
ATOM 721 O O . ILE A 1 92 ? 0.186 1.626 -9.217 1.00 97.44 92 ILE A O 1
ATOM 725 N N . HIS A 1 93 ? 0.935 3.083 -10.758 1.00 98.12 93 HIS A N 1
ATOM 726 C CA . HIS A 1 93 ? 0.945 4.236 -9.860 1.00 98.12 93 HIS A CA 1
ATOM 727 C C . HIS A 1 93 ? -0.445 4.483 -9.254 1.00 98.12 93 HIS A C 1
ATOM 729 O O . HIS A 1 93 ? -0.591 4.598 -8.036 1.00 98.12 93 HIS A O 1
ATOM 735 N N . ARG A 1 94 ? -1.486 4.485 -10.090 1.00 98.19 94 ARG A N 1
ATOM 736 C CA . ARG A 1 94 ? -2.872 4.676 -9.662 1.00 98.19 94 ARG A CA 1
ATOM 737 C C . ARG A 1 94 ? -3.347 3.572 -8.729 1.00 98.19 94 ARG A C 1
ATOM 739 O O . ARG A 1 94 ? -4.028 3.877 -7.754 1.00 98.19 94 ARG A O 1
ATOM 746 N N . ALA A 1 95 ? -2.986 2.319 -9.001 1.00 97.75 95 ALA A N 1
ATOM 747 C CA . ALA A 1 95 ? -3.314 1.199 -8.127 1.00 97.75 95 ALA A CA 1
ATOM 748 C C . ALA A 1 95 ? -2.672 1.361 -6.738 1.00 97.75 95 ALA A C 1
ATOM 750 O O . ALA A 1 95 ? -3.370 1.221 -5.737 1.00 97.75 95 ALA A O 1
ATOM 751 N N . ILE A 1 96 ? -1.388 1.738 -6.671 1.00 97.50 96 ILE A N 1
ATOM 752 C CA . ILE A 1 96 ? -0.689 2.008 -5.401 1.00 97.50 96 ILE A CA 1
ATOM 753 C C . ILE A 1 96 ? -1.395 3.118 -4.611 1.00 97.50 96 ILE A C 1
ATOM 755 O O . ILE A 1 96 ? -1.626 2.958 -3.414 1.00 97.50 96 ILE A O 1
ATOM 759 N N . MET A 1 97 ? -1.745 4.227 -5.272 1.00 97.38 97 MET A N 1
ATOM 760 C CA . MET A 1 97 ? -2.402 5.369 -4.623 1.00 97.38 97 MET A CA 1
ATOM 761 C C . MET A 1 97 ? -3.827 5.035 -4.171 1.00 97.38 97 MET A C 1
ATOM 763 O O . MET A 1 97 ? -4.211 5.374 -3.063 1.00 97.38 97 MET A O 1
ATOM 767 N N . THR A 1 98 ? -4.589 4.295 -4.979 1.00 96.06 98 THR A N 1
ATOM 768 C CA . THR A 1 98 ? -5.966 3.908 -4.629 1.00 96.06 98 THR A CA 1
ATOM 769 C C . THR A 1 98 ? -6.000 2.981 -3.412 1.00 96.06 98 THR A C 1
ATOM 771 O O . THR A 1 98 ? -6.889 3.099 -2.577 1.00 96.06 98 THR A O 1
ATOM 774 N N . LEU A 1 99 ? -5.039 2.058 -3.291 1.00 95.00 99 LEU A N 1
ATOM 775 C CA . LEU A 1 99 ? -4.937 1.184 -2.118 1.00 95.00 99 LEU A CA 1
ATOM 776 C C . LEU A 1 99 ? -4.578 1.955 -0.844 1.00 95.00 99 LEU A C 1
ATOM 778 O O . LEU A 1 99 ? -5.068 1.623 0.229 1.00 95.00 99 LEU A O 1
ATOM 782 N N . ASP A 1 100 ? -3.736 2.976 -0.966 1.00 93.38 100 ASP A N 1
ATOM 783 C CA . ASP A 1 100 ? -3.389 3.867 0.139 1.00 93.38 100 ASP A CA 1
ATOM 784 C C . ASP A 1 100 ? -4.570 4.743 0.576 1.00 93.38 100 ASP A C 1
ATOM 786 O O . ASP A 1 100 ? -4.838 4.868 1.768 1.00 93.38 100 ASP A O 1
ATOM 790 N N . ASP A 1 101 ? -5.334 5.279 -0.377 1.00 93.19 101 ASP A N 1
ATOM 791 C CA . ASP A 1 101 ? -6.528 6.076 -0.084 1.00 93.19 101 ASP A CA 1
ATOM 792 C C . ASP A 1 101 ? -7.568 5.282 0.731 1.00 93.19 101 ASP A C 1
ATOM 794 O O . ASP A 1 101 ? -8.247 5.860 1.574 1.00 93.19 101 ASP A O 1
ATOM 798 N N . ILE A 1 102 ? -7.673 3.959 0.534 1.00 90.12 102 ILE A N 1
ATOM 799 C CA . ILE A 1 102 ? -8.561 3.083 1.327 1.00 90.12 102 ILE A CA 1
ATOM 800 C C . ILE A 1 102 ? -8.142 3.033 2.801 1.00 90.12 102 ILE A C 1
ATOM 802 O O . ILE A 1 102 ? -9.002 2.954 3.675 1.00 90.12 102 ILE A O 1
ATOM 806 N N . VAL A 1 103 ? -6.838 3.048 3.084 1.00 87.56 103 VAL A N 1
ATOM 807 C CA . VAL A 1 103 ? -6.313 3.009 4.457 1.00 87.56 103 VAL A CA 1
ATOM 808 C C . VAL A 1 103 ? -6.494 4.356 5.162 1.00 87.56 103 VAL A C 1
ATOM 810 O O . VAL A 1 103 ? -6.693 4.386 6.374 1.00 87.56 103 VAL A O 1
ATOM 813 N N . ASN A 1 104 ? -6.451 5.454 4.404 1.00 84.00 104 ASN A N 1
ATOM 814 C CA . ASN A 1 104 ? -6.475 6.823 4.922 1.00 84.00 104 ASN A CA 1
ATOM 815 C C . ASN A 1 104 ? -7.882 7.445 5.056 1.00 84.00 104 ASN A C 1
ATOM 817 O O . ASN A 1 104 ? -7.983 8.602 5.473 1.00 84.00 104 ASN A O 1
ATOM 821 N N . TYR A 1 105 ? -8.948 6.728 4.683 1.00 71.00 105 TYR A N 1
ATOM 822 C CA . TYR A 1 105 ? -10.339 7.205 4.750 1.00 71.00 105 TYR A CA 1
ATOM 823 C C . TYR A 1 105 ? -11.026 6.826 6.067 1.00 71.00 105 TYR A C 1
ATOM 825 O O . TYR A 1 105 ? -11.663 7.719 6.674 1.00 71.00 105 TYR A O 1
#

Nearest PDB structures (foldseek):
  9had-assembly1_A  TM=5.066E-01  e=3.525E-01  Dermatophagoides farinae
  7wpo-assembly1_A  TM=7.404E-01  e=1.750E+00  Pipistrellus pipistrellus
  6twz-assembly1_B  TM=5.303E-01  e=2.929E+00  Homo sapiens
  5oeg-assembly1_A-2  TM=5.880E-01  e=3.899E+00  Homo sapiens
  6qzr-assembly2_D-3  TM=5.853E-01  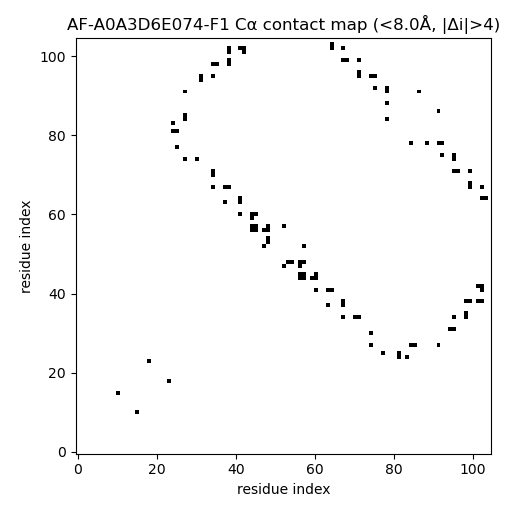e=6.526E+00  Homo sapiens

Foldseek 3Di:
DDDPPDDPPPDDPVVVVCCVPDPDQDPLVVLLVVLLVLLVVLVVLVVVCVVPVDPVSVVVNVVSLVVSVVSLVVSVVSLVPGPDDPDDSVVSNVSSVVSNVSSVD

Mean predicted aligned error: 9.74 Å

Radius of gyration: 20.72 Å; Cα contacts (8 Å, |Δi|>4): 62; chains: 1; bounding box: 48×54×41 Å

Sequence (105 aa):
MEDNQSTAANKPIFRRLYERVFPTVADFFGMLAEQSTNAAETTRLLVEFMETGDVAVSQRVRADEHQADRMKASNLGVLAEAFSTPIDREDIHRAIMTLDDIVNY